Protein AF-I4BB19-F1 (afdb_monomer)

pLDDT: mean 88.36, std 7.52, range [48.44, 96.25]

Radius of gyration: 12.43 Å; Cα contacts (8 Å, |Δi|>4): 145; chains: 1; bounding box: 37×27×27 Å

Solvent-accessible surface area (backbone atoms only — not comparable to full-atom values): 5230 Å² total; per-residue (Å²): 132,84,68,71,73,45,71,36,75,41,59,29,63,75,27,78,46,72,72,57,57,50,54,49,50,30,72,69,67,76,48,94,73,69,97,40,72,69,53,49,40,51,48,54,59,67,72,54,84,40,41,35,39,41,32,36,34,47,49,88,71,23,49,72,64,19,48,59,46,45,52,58,52,51,54,43,50,52,53,35,15,75,74,66,73,35,43,48,78,44,81,78

Structure (mmCIF, N/CA/C/O backbone):
data_AF-I4BB19-F1
#
_entry.id   AF-I4BB19-F1
#
loop_
_atom_site.group_PDB
_atom_site.id
_atom_site.type_symbol
_atom_site.label_atom_id
_atom_site.label_alt_id
_atom_site.label_comp_id
_atom_site.label_asym_id
_atom_site.label_entity_id
_atom_site.label_seq_id
_atom_site.pdbx_PDB_ins_code
_atom_site.Cartn_x
_atom_site.Cartn_y
_atom_site.Cartn_z
_atom_site.occupancy
_atom_site.B_iso_or_equiv
_atom_site.auth_seq_id
_atom_site.auth_comp_id
_atom_site.auth_asym_id
_atom_site.auth_atom_id
_atom_site.pdbx_PDB_model_num
ATOM 1 N N . MET A 1 1 ? -22.702 -6.281 13.489 1.00 48.44 1 MET A N 1
ATOM 2 C CA . MET A 1 1 ? -22.400 -6.660 12.092 1.00 48.44 1 MET A CA 1
ATOM 3 C C . MET A 1 1 ? -20.889 -6.628 11.933 1.00 48.44 1 MET A C 1
ATOM 5 O O . MET A 1 1 ? -20.309 -5.603 12.262 1.00 48.44 1 MET A O 1
ATOM 9 N N . SER A 1 2 ? -20.247 -7.737 11.554 1.00 55.72 2 SER A N 1
ATOM 10 C CA . SER A 1 2 ? -18.794 -7.751 11.315 1.00 55.72 2 SER A CA 1
ATOM 11 C C . SER A 1 2 ? -18.500 -6.936 10.054 1.00 55.72 2 SER A C 1
ATOM 13 O O . SER A 1 2 ? -19.123 -7.189 9.023 1.00 55.72 2 SER A O 1
ATOM 15 N N . ARG A 1 3 ? -17.622 -5.929 10.133 1.00 64.94 3 ARG A N 1
ATOM 16 C CA . ARG A 1 3 ? -17.153 -5.204 8.940 1.00 64.94 3 ARG A CA 1
ATOM 17 C C . ARG A 1 3 ? -16.343 -6.187 8.090 1.00 64.94 3 ARG A C 1
ATOM 19 O O . ARG A 1 3 ? -15.446 -6.838 8.615 1.00 64.94 3 ARG A O 1
ATOM 26 N N . ALA A 1 4 ? -16.694 -6.331 6.812 1.00 80.19 4 ALA A N 1
ATOM 27 C CA . ALA A 1 4 ? -15.981 -7.219 5.897 1.00 80.19 4 ALA A CA 1
ATOM 28 C C . ALA A 1 4 ? -14.517 -6.766 5.743 1.00 80.19 4 ALA A C 1
ATOM 30 O O . ALA A 1 4 ? -14.256 -5.565 5.641 1.00 80.19 4 ALA A O 1
ATOM 31 N N . GLU A 1 5 ? -13.576 -7.716 5.737 1.00 87.94 5 GLU A N 1
ATOM 32 C CA . GLU A 1 5 ? -12.169 -7.435 5.427 1.00 87.94 5 GLU A CA 1
ATOM 33 C C . GLU A 1 5 ? -12.076 -6.918 3.987 1.00 87.94 5 GLU A C 1
ATOM 35 O O . GLU A 1 5 ? -12.550 -7.568 3.053 1.00 87.94 5 GLU A O 1
ATOM 40 N N . ARG A 1 6 ? -11.480 -5.738 3.808 1.00 89.94 6 ARG A N 1
ATOM 41 C CA . ARG A 1 6 ? -11.151 -5.191 2.487 1.00 89.94 6 ARG A CA 1
ATOM 42 C C . ARG A 1 6 ? -9.721 -5.569 2.134 1.00 89.94 6 ARG A C 1
ATOM 44 O O . ARG A 1 6 ? -8.861 -5.632 3.011 1.00 89.94 6 ARG A O 1
ATOM 51 N N . ARG A 1 7 ? -9.452 -5.779 0.846 1.00 92.94 7 ARG A N 1
ATOM 52 C CA . ARG A 1 7 ? -8.126 -6.171 0.365 1.00 92.94 7 ARG A CA 1
ATOM 53 C C . ARG A 1 7 ? -7.708 -5.346 -0.844 1.00 92.94 7 ARG A C 1
ATOM 55 O O . ARG A 1 7 ? -8.454 -5.256 -1.812 1.00 92.94 7 ARG A O 1
ATOM 62 N N . ILE A 1 8 ? -6.511 -4.776 -0.773 1.00 93.19 8 ILE A N 1
ATOM 63 C CA . ILE A 1 8 ? -5.838 -4.072 -1.865 1.00 93.19 8 ILE A CA 1
ATOM 64 C C . ILE A 1 8 ? -4.749 -5.001 -2.377 1.00 93.19 8 ILE A C 1
ATOM 66 O O . ILE A 1 8 ? -3.811 -5.294 -1.644 1.00 93.19 8 ILE A O 1
ATOM 70 N N . VAL A 1 9 ? -4.887 -5.479 -3.610 1.00 94.88 9 VAL A N 1
ATOM 71 C CA . VAL A 1 9 ? -3.923 -6.392 -4.235 1.00 94.88 9 VAL A CA 1
ATOM 72 C C . VAL A 1 9 ? -3.095 -5.609 -5.237 1.00 94.88 9 VAL A C 1
ATOM 74 O O . VAL A 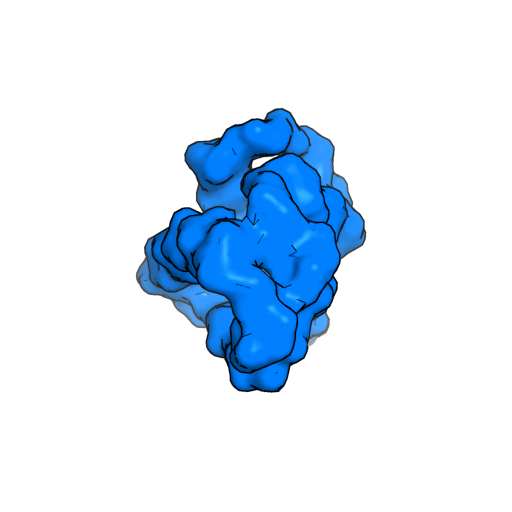1 9 ? -3.625 -5.174 -6.253 1.00 94.88 9 VAL A O 1
ATOM 77 N N . ILE A 1 10 ? -1.807 -5.434 -4.959 1.00 94.50 10 ILE A N 1
ATOM 78 C CA . ILE A 1 10 ? -0.879 -4.685 -5.805 1.00 94.50 10 ILE A CA 1
ATOM 79 C C . ILE A 1 10 ? 0.023 -5.680 -6.522 1.00 94.50 10 ILE A C 1
ATOM 81 O O . ILE A 1 10 ? 0.801 -6.385 -5.882 1.00 94.50 10 ILE A O 1
ATOM 85 N N . HIS A 1 11 ? -0.053 -5.710 -7.851 1.00 94.50 11 HIS A N 1
ATOM 86 C CA . HIS A 1 11 ? 0.837 -6.521 -8.680 1.00 94.50 11 HIS A CA 1
ATOM 87 C C . HIS A 1 11 ? 2.192 -5.825 -8.822 1.00 94.50 11 HIS A C 1
ATOM 89 O O . HIS A 1 11 ? 2.367 -4.940 -9.661 1.00 94.50 11 HIS A O 1
ATOM 95 N N . CYS A 1 12 ? 3.152 -6.214 -7.984 1.00 93.19 12 CYS A N 1
ATOM 96 C CA . CYS A 1 12 ? 4.432 -5.528 -7.830 1.00 93.19 12 CYS A CA 1
ATOM 97 C C . CYS A 1 12 ? 5.262 -5.392 -9.121 1.00 93.19 12 CYS A C 1
ATOM 99 O O . CYS A 1 12 ? 5.850 -4.326 -9.299 1.00 93.19 12 CYS A O 1
ATOM 101 N N . PRO A 1 13 ? 5.304 -6.379 -10.042 1.00 91.62 13 PRO A N 1
ATOM 102 C CA . PRO A 1 13 ? 6.051 -6.241 -11.295 1.00 91.62 13 PRO A CA 1
ATOM 103 C C . PRO A 1 13 ? 5.540 -5.126 -12.216 1.00 91.62 13 PRO A C 1
ATOM 105 O O . PRO A 1 13 ? 6.292 -4.650 -13.056 1.00 91.62 13 PRO A O 1
ATOM 108 N N . GLY A 1 14 ? 4.279 -4.708 -12.068 1.00 88.12 14 GLY A N 1
ATOM 109 C CA . GLY A 1 14 ? 3.686 -3.622 -12.852 1.00 88.12 14 GLY A CA 1
ATOM 110 C C . GLY A 1 14 ? 3.815 -2.238 -12.212 1.00 88.12 14 GLY A C 1
ATOM 111 O O . GLY A 1 14 ? 3.202 -1.296 -12.705 1.00 88.12 14 GLY A O 1
ATOM 112 N N . VAL A 1 15 ? 4.534 -2.110 -11.092 1.00 91.62 15 VAL A N 1
ATOM 113 C CA . VAL A 1 15 ? 4.704 -0.840 -10.374 1.00 91.62 15 VAL A CA 1
ATOM 114 C C . VAL A 1 15 ? 6.080 -0.273 -10.687 1.00 91.62 15 VAL A C 1
ATOM 116 O O . VAL A 1 15 ? 7.076 -0.719 -10.130 1.00 91.62 15 VAL A O 1
ATOM 119 N N . GLU A 1 16 ? 6.147 0.734 -11.546 1.00 89.19 16 GLU A N 1
ATOM 120 C CA . GLU A 1 16 ? 7.398 1.403 -11.931 1.00 89.19 16 GLU A CA 1
ATOM 121 C C . GLU A 1 16 ? 7.537 2.775 -11.258 1.00 89.19 16 GLU A C 1
ATOM 123 O O . GLU A 1 16 ? 8.636 3.302 -11.089 1.00 89.19 16 GLU A O 1
ATOM 128 N N . LYS A 1 17 ? 6.418 3.366 -10.831 1.00 88.88 17 LYS A N 1
ATOM 129 C CA . LYS A 1 17 ? 6.350 4.677 -10.177 1.00 88.88 17 LYS A CA 1
ATOM 130 C C . LYS A 1 17 ? 5.240 4.712 -9.136 1.00 88.88 17 LYS A C 1
ATOM 132 O O . LYS A 1 17 ? 4.283 3.945 -9.178 1.00 88.88 17 LYS A O 1
ATOM 137 N N . ALA A 1 18 ? 5.325 5.676 -8.218 1.00 85.25 18 ALA A N 1
ATOM 138 C CA . ALA A 1 18 ? 4.325 5.833 -7.159 1.00 85.25 18 ALA A CA 1
ATOM 139 C C . ALA A 1 18 ? 2.896 6.021 -7.701 1.00 85.25 18 ALA A C 1
ATOM 141 O O . ALA A 1 18 ? 1.929 5.581 -7.085 1.00 85.25 18 ALA A O 1
ATOM 142 N N . ALA A 1 19 ? 2.774 6.629 -8.887 1.00 86.50 19 ALA A N 1
ATOM 143 C CA . ALA A 1 19 ? 1.500 6.807 -9.573 1.00 86.50 19 ALA A CA 1
ATOM 144 C C . ALA A 1 19 ? 0.749 5.487 -9.821 1.00 86.50 19 ALA A C 1
ATOM 146 O O . ALA A 1 19 ? -0.481 5.488 -9.792 1.00 86.50 19 ALA A O 1
ATOM 147 N N . ASP A 1 20 ? 1.472 4.383 -10.026 1.00 87.75 20 ASP A N 1
ATOM 148 C CA . ASP A 1 20 ? 0.887 3.108 -10.440 1.00 87.75 20 ASP A CA 1
ATOM 149 C C . ASP A 1 20 ? 0.132 2.436 -9.292 1.00 87.75 20 ASP A C 1
ATOM 151 O O . ASP A 1 20 ? -0.913 1.828 -9.516 1.00 87.75 20 ASP A O 1
ATOM 155 N N . PHE A 1 21 ? 0.597 2.587 -8.045 1.00 88.62 21 PHE A N 1
ATOM 156 C CA . PHE A 1 21 ? -0.088 1.964 -6.9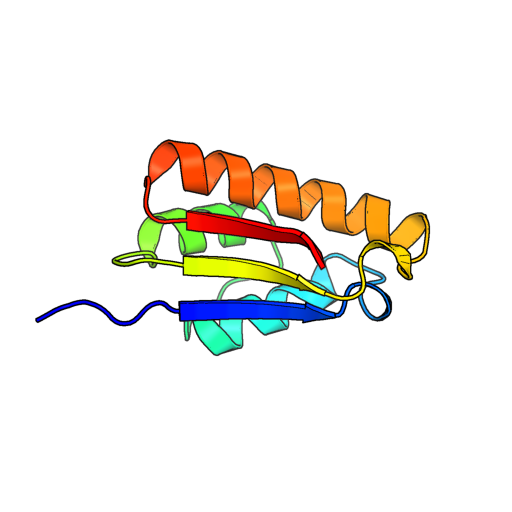14 1.00 88.62 21 PHE A CA 1
ATOM 157 C C . PHE A 1 21 ? -1.283 2.776 -6.392 1.00 88.62 21 PHE A C 1
ATOM 159 O O . PHE A 1 21 ? -2.166 2.194 -5.768 1.00 88.62 21 PHE A O 1
ATOM 166 N N . PHE A 1 22 ? -1.368 4.092 -6.642 1.00 90.12 22 PHE A N 1
ATOM 167 C CA . PHE A 1 22 ? -2.492 4.898 -6.132 1.00 90.12 22 PHE A CA 1
ATOM 168 C C . PHE A 1 22 ? -3.846 4.439 -6.689 1.00 90.12 22 PHE A C 1
ATOM 170 O O . PHE A 1 22 ? -4.842 4.521 -5.972 1.00 90.12 22 PHE A O 1
ATOM 177 N N . GLY A 1 23 ? -3.886 3.922 -7.924 1.00 87.44 23 GLY A N 1
ATOM 178 C CA . GLY A 1 23 ? -5.108 3.381 -8.534 1.00 87.44 23 GLY A CA 1
ATOM 179 C C . GLY A 1 23 ? -5.756 2.291 -7.679 1.00 87.44 23 GLY A C 1
ATOM 180 O O . GLY A 1 23 ? -6.926 2.402 -7.327 1.00 87.44 23 GLY A O 1
ATOM 181 N N . TYR A 1 24 ? -4.957 1.328 -7.215 1.00 90.06 24 TYR A N 1
ATOM 182 C CA . TYR A 1 24 ? -5.424 0.222 -6.373 1.00 90.06 24 TYR A CA 1
ATOM 183 C C . TYR A 1 24 ? -6.083 0.695 -5.068 1.00 90.06 24 TYR A C 1
ATOM 185 O O . TYR A 1 24 ? -7.052 0.097 -4.602 1.00 90.06 24 TYR A O 1
ATOM 193 N N . PHE A 1 25 ? -5.582 1.782 -4.474 1.00 90.25 25 PHE A N 1
ATOM 194 C CA . PHE A 1 25 ? -6.177 2.356 -3.265 1.00 90.25 25 PHE A CA 1
ATOM 195 C C . PHE A 1 25 ? -7.492 3.072 -3.556 1.00 90.25 25 PHE A C 1
ATOM 197 O O . PHE A 1 25 ? -8.436 2.925 -2.783 1.00 90.25 25 PHE A O 1
ATOM 204 N N . ARG A 1 26 ? -7.584 3.822 -4.660 1.00 89.12 26 ARG A N 1
ATOM 205 C CA . ARG A 1 26 ? -8.834 4.499 -5.038 1.00 89.12 26 ARG A CA 1
ATOM 206 C C . ARG A 1 26 ? -9.958 3.504 -5.298 1.00 89.12 26 ARG A C 1
ATOM 208 O O . ARG A 1 26 ? -11.075 3.739 -4.844 1.00 89.12 26 ARG A O 1
ATOM 215 N N . ASP A 1 27 ? -9.647 2.391 -5.956 1.00 87.06 27 ASP A N 1
ATOM 216 C CA . ASP A 1 27 ? -10.634 1.370 -6.314 1.00 87.06 27 ASP A CA 1
ATOM 217 C C . ASP A 1 27 ? -11.247 0.694 -5.079 1.00 87.06 27 ASP A C 1
ATOM 219 O O . ASP A 1 27 ? -12.452 0.453 -5.040 1.00 87.06 27 ASP A O 1
ATOM 223 N N . VAL A 1 28 ? -10.441 0.429 -4.045 1.00 86.94 28 VAL A N 1
ATOM 224 C CA . VAL A 1 28 ? -10.885 -0.289 -2.834 1.00 86.94 28 VAL A CA 1
ATOM 225 C C . VAL A 1 28 ? -11.414 0.645 -1.746 1.00 86.94 28 VAL A C 1
ATOM 227 O O . VAL A 1 28 ? -12.321 0.280 -0.994 1.00 86.94 28 VAL A O 1
ATOM 230 N N . LEU A 1 29 ? -10.842 1.843 -1.621 1.00 84.69 29 LEU A N 1
ATOM 231 C CA . LEU A 1 29 ? -11.278 2.826 -0.628 1.00 84.69 29 LEU A CA 1
ATOM 232 C C . LEU A 1 29 ? -12.416 3.712 -1.147 1.00 84.69 29 LEU A C 1
ATOM 234 O O . LEU A 1 29 ? -12.995 4.449 -0.358 1.00 84.69 29 LEU A O 1
ATOM 238 N N . HIS A 1 30 ? -12.754 3.632 -2.441 1.00 82.38 30 HIS A N 1
ATOM 239 C CA . HIS A 1 30 ? -13.744 4.489 -3.103 1.00 82.38 30 HIS A CA 1
ATOM 240 C C . HIS A 1 30 ? -13.498 5.989 -2.854 1.00 82.38 30 HIS A C 1
ATOM 242 O O . HIS A 1 30 ? -14.434 6.778 -2.733 1.00 82.38 30 HIS A O 1
ATOM 248 N N . SER A 1 31 ? -12.223 6.378 -2.773 1.00 79.69 31 SER A N 1
ATOM 249 C CA . SER A 1 31 ? -11.787 7.720 -2.387 1.00 79.69 31 SER A CA 1
ATOM 250 C C . SER A 1 31 ? -10.993 8.371 -3.515 1.00 79.69 31 SER A C 1
ATOM 252 O O . SER A 1 31 ? -10.094 7.762 -4.098 1.00 79.69 31 SER A O 1
ATOM 254 N N . THR A 1 32 ? -11.316 9.624 -3.835 1.00 77.50 32 THR A N 1
ATOM 255 C CA . THR A 1 32 ? -10.558 10.433 -4.793 1.00 77.50 32 THR A CA 1
ATOM 256 C C . THR A 1 32 ? -9.596 11.328 -4.030 1.00 77.50 32 THR A C 1
ATOM 258 O O . THR A 1 32 ? -9.996 12.328 -3.438 1.00 77.50 32 THR A O 1
ATOM 261 N N . PHE A 1 33 ? -8.319 10.970 -4.051 1.00 82.62 33 PHE A N 1
ATOM 262 C CA . PHE A 1 33 ? -7.250 11.758 -3.453 1.00 82.62 33 PHE A CA 1
ATOM 263 C C . PHE A 1 33 ? -6.122 11.977 -4.460 1.00 82.62 33 PHE A C 1
ATOM 265 O O . PHE A 1 33 ? -5.953 11.177 -5.385 1.00 82.62 33 PHE A O 1
ATOM 272 N N .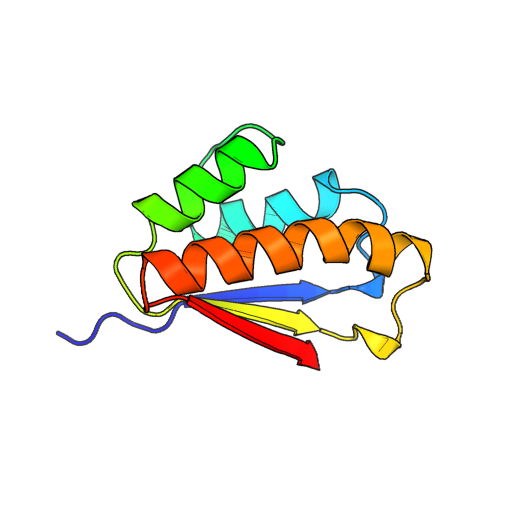 ASP A 1 34 ? -5.359 13.055 -4.294 1.00 84.56 34 ASP A N 1
ATOM 273 C CA . ASP A 1 34 ? -4.224 13.370 -5.165 1.00 84.56 34 ASP A CA 1
ATOM 274 C C . ASP A 1 34 ? -3.159 12.267 -5.125 1.00 84.56 34 ASP A C 1
ATOM 276 O O . ASP A 1 34 ? -3.008 11.580 -4.119 1.00 84.56 34 ASP A O 1
ATOM 280 N N . ASN A 1 35 ? -2.383 12.112 -6.204 1.00 85.00 35 ASN A N 1
ATOM 281 C CA . ASN A 1 35 ? -1.244 11.182 -6.272 1.00 85.00 35 ASN A CA 1
ATOM 282 C C . ASN A 1 35 ? -0.080 11.652 -5.370 1.00 85.00 35 ASN A C 1
ATOM 284 O O . ASN A 1 35 ? 1.000 11.998 -5.846 1.00 85.00 35 ASN A O 1
ATOM 288 N N . ASN A 1 36 ? -0.314 11.692 -4.061 1.00 87.81 36 ASN A N 1
ATOM 289 C CA . ASN A 1 36 ? 0.599 12.153 -3.032 1.00 87.81 36 ASN A CA 1
ATOM 290 C C . ASN A 1 36 ? 0.634 11.126 -1.891 1.00 87.81 36 ASN A C 1
ATOM 292 O O . ASN A 1 36 ? -0.403 10.731 -1.359 1.00 87.81 36 ASN A O 1
ATOM 296 N N . LEU A 1 37 ? 1.843 10.722 -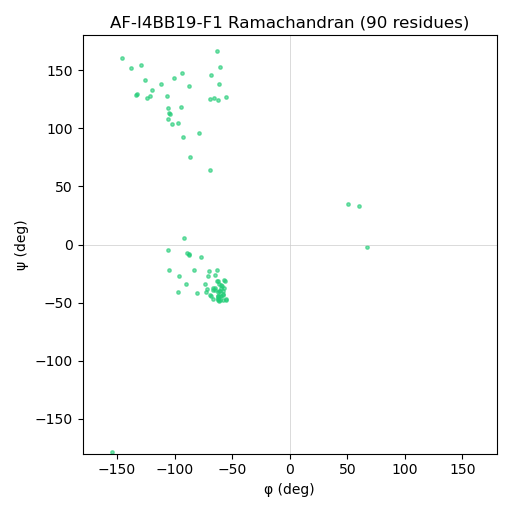1.498 1.00 87.25 37 LEU A N 1
ATOM 297 C CA . LEU A 1 37 ? 2.091 9.776 -0.410 1.00 87.25 37 LEU A CA 1
ATOM 298 C C . LEU A 1 37 ? 1.511 10.236 0.932 1.00 87.25 37 LEU A C 1
ATOM 300 O O . LEU A 1 37 ? 0.953 9.427 1.669 1.00 87.25 37 LEU A O 1
ATOM 304 N N . GLU A 1 38 ? 1.608 11.529 1.244 1.00 88.50 38 GLU A N 1
ATOM 305 C CA . GLU A 1 38 ? 1.044 12.080 2.481 1.00 88.50 38 GLU A CA 1
ATOM 306 C C . GLU A 1 38 ? -0.480 12.002 2.478 1.00 88.50 38 GLU A C 1
ATOM 308 O O . GLU A 1 38 ? -1.099 11.692 3.497 1.00 88.50 38 GLU A O 1
ATOM 313 N N . MET A 1 39 ? -1.090 12.262 1.319 1.00 88.75 39 MET A N 1
ATOM 314 C CA . MET A 1 39 ? -2.537 12.188 1.176 1.00 88.75 39 MET A CA 1
ATOM 315 C C . MET A 1 39 ? -3.013 10.740 1.269 1.00 88.75 39 MET A C 1
ATOM 317 O O . MET A 1 39 ? -3.956 10.461 2.003 1.00 88.75 39 MET A O 1
ATOM 321 N N . LEU A 1 40 ? -2.309 9.809 0.620 1.00 89.56 40 LEU A N 1
ATOM 322 C CA . LEU A 1 40 ? -2.563 8.377 0.751 1.00 89.56 40 LEU A CA 1
ATOM 323 C C . LEU A 1 40 ? -2.511 7.929 2.215 1.00 89.56 40 LEU A C 1
ATOM 325 O O . LEU A 1 40 ? -3.420 7.243 2.671 1.00 89.56 40 LEU A O 1
ATOM 329 N N . GLN A 1 41 ? -1.486 8.344 2.965 1.00 88.88 41 GLN A N 1
ATOM 330 C CA . GLN A 1 41 ? -1.386 8.018 4.385 1.00 88.88 41 GLN A CA 1
ATOM 331 C C . GLN A 1 41 ? -2.613 8.519 5.157 1.00 88.88 41 GLN A C 1
ATOM 333 O O . GLN A 1 41 ? -3.208 7.752 5.907 1.00 88.88 41 GLN A O 1
ATOM 338 N N . ARG A 1 42 ? -3.028 9.776 4.954 1.00 88.81 42 ARG A N 1
ATOM 339 C CA . ARG A 1 42 ? -4.210 10.336 5.630 1.00 88.81 42 ARG A CA 1
ATOM 340 C C . ARG A 1 42 ? -5.485 9.574 5.290 1.00 88.81 42 ARG A C 1
ATOM 342 O O . ARG A 1 42 ? -6.242 9.273 6.202 1.00 88.81 42 ARG A O 1
ATOM 349 N N . VAL A 1 43 ? -5.685 9.245 4.015 1.00 88.56 43 VAL A N 1
ATOM 350 C CA . VAL A 1 43 ? -6.850 8.489 3.533 1.00 88.56 43 VAL A CA 1
ATOM 351 C C . VAL A 1 43 ? -6.890 7.104 4.169 1.00 88.56 43 VAL A C 1
ATOM 353 O O . VAL A 1 43 ? -7.907 6.714 4.728 1.00 88.56 43 VAL A O 1
ATOM 356 N N . ILE A 1 44 ? -5.772 6.377 4.167 1.00 87.44 44 ILE A N 1
ATOM 357 C CA . ILE A 1 44 ? -5.685 5.067 4.820 1.00 87.44 44 ILE A CA 1
ATOM 358 C C . ILE A 1 44 ? -5.947 5.197 6.331 1.00 87.44 44 ILE A C 1
ATOM 360 O O . ILE A 1 44 ? -6.623 4.365 6.922 1.00 87.44 44 ILE A O 1
ATOM 364 N N . GLU A 1 45 ? -5.433 6.236 6.984 1.00 87.56 45 GLU A N 1
ATOM 365 C CA . GLU A 1 45 ? -5.650 6.439 8.417 1.00 87.56 45 GLU A CA 1
ATOM 366 C C . GLU A 1 45 ? -7.088 6.860 8.769 1.00 87.56 45 GLU A C 1
ATOM 368 O O . GLU A 1 45 ? -7.522 6.588 9.888 1.00 87.56 45 GLU A O 1
ATOM 373 N N . SER A 1 46 ? -7.818 7.518 7.858 1.00 83.56 46 SER A N 1
ATOM 374 C CA . SER A 1 46 ? -9.176 8.026 8.102 1.00 83.56 46 SER A CA 1
ATOM 375 C C . SER A 1 46 ? -10.292 7.106 7.602 1.00 83.56 46 SER A C 1
ATOM 377 O O . SER A 1 46 ? -11.289 6.949 8.297 1.00 83.56 46 SER A O 1
ATOM 379 N N . ASP A 1 47 ? -10.141 6.498 6.420 1.00 75.19 47 ASP A N 1
ATOM 380 C CA . ASP A 1 47 ? -11.172 5.664 5.773 1.00 75.19 47 ASP A CA 1
ATOM 381 C C . ASP A 1 47 ? -11.123 4.193 6.217 1.00 75.19 47 ASP A C 1
ATOM 383 O O . ASP A 1 47 ? -12.000 3.382 5.875 1.00 75.19 47 ASP A O 1
ATOM 387 N N . VAL A 1 48 ? -10.096 3.791 6.973 1.00 74.06 48 VAL A N 1
ATOM 388 C CA . VAL A 1 48 ? -9.964 2.411 7.456 1.00 74.06 48 VAL A CA 1
ATOM 389 C C . VAL A 1 48 ? -10.722 2.219 8.763 1.00 74.06 48 VAL A C 1
ATOM 391 O O . VAL A 1 48 ? -10.192 2.086 9.861 1.00 74.06 48 VAL A O 1
ATOM 394 N N . GLU A 1 49 ? -12.032 2.154 8.590 1.00 74.25 49 GLU A N 1
ATOM 395 C CA . GLU A 1 49 ? -13.011 1.865 9.627 1.00 74.25 49 GLU A CA 1
ATOM 396 C C . GLU A 1 49 ? -13.085 0.363 10.007 1.00 74.25 49 GLU A C 1
ATOM 398 O O . GLU A 1 49 ? -13.712 -0.012 10.998 1.00 74.25 49 GLU A O 1
ATOM 403 N N . GLY A 1 50 ? -12.445 -0.527 9.249 1.00 82.88 50 GLY A N 1
ATOM 404 C CA . GLY A 1 50 ? -12.434 -1.974 9.492 1.00 82.88 50 GLY A CA 1
ATOM 405 C C . GLY A 1 50 ? -11.191 -2.639 8.901 1.00 82.88 50 GLY A C 1
ATOM 406 O O . GLY A 1 50 ? -10.370 -1.930 8.325 1.00 82.88 50 GLY A O 1
ATOM 407 N N . PRO A 1 51 ? -11.042 -3.970 9.018 1.00 89.31 51 PRO A N 1
ATOM 408 C CA . PRO A 1 51 ? -9.827 -4.663 8.600 1.00 89.31 51 PRO A CA 1
ATOM 409 C C . PRO A 1 51 ? -9.473 -4.386 7.132 1.00 89.31 51 PRO A C 1
ATOM 411 O O . PRO A 1 51 ? -10.309 -4.574 6.243 1.00 89.31 51 PRO A O 1
ATOM 414 N N . LEU A 1 52 ? -8.241 -3.941 6.886 1.00 91.50 52 LEU A N 1
ATOM 415 C CA . LEU A 1 52 ? -7.679 -3.718 5.558 1.00 91.50 52 LEU A CA 1
ATOM 416 C C . LEU A 1 52 ? -6.389 -4.524 5.404 1.00 91.50 52 LEU A C 1
ATOM 418 O O . LEU A 1 52 ? -5.449 -4.379 6.186 1.00 91.50 52 LEU A O 1
ATOM 422 N N . VAL A 1 53 ?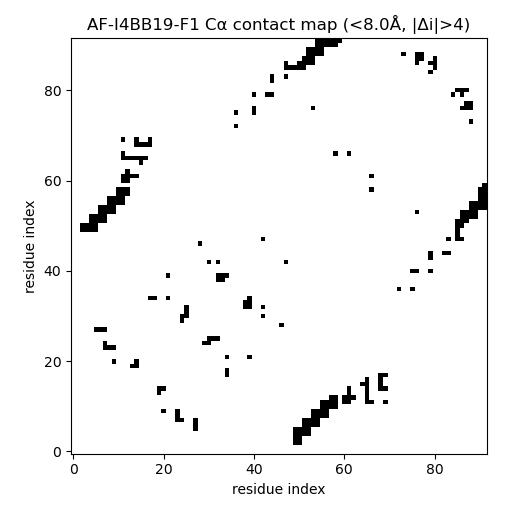 -6.326 -5.333 4.354 1.00 93.50 53 VAL A N 1
ATOM 423 C CA . VAL A 1 53 ? -5.113 -6.047 3.954 1.00 93.50 53 VAL A CA 1
ATOM 424 C C . VAL A 1 53 ? -4.541 -5.395 2.708 1.00 93.50 53 VAL A C 1
ATOM 426 O O . VAL A 1 53 ? -5.255 -5.226 1.721 1.00 93.50 53 VAL A O 1
ATOM 429 N N . VAL A 1 54 ? -3.258 -5.046 2.736 1.00 94.75 54 VAL A N 1
ATOM 430 C CA . VAL A 1 54 ? -2.517 -4.652 1.534 1.00 94.75 54 VAL A CA 1
ATOM 431 C C . VAL A 1 54 ? -1.588 -5.792 1.136 1.00 94.75 54 VAL A C 1
ATOM 433 O O . VAL A 1 54 ? -0.596 -6.060 1.809 1.00 94.75 54 VAL A O 1
ATOM 436 N N . GLU A 1 55 ? -1.933 -6.476 0.054 1.00 96.25 55 GLU A N 1
ATOM 437 C CA . GLU A 1 55 ? -1.198 -7.609 -0.501 1.00 96.25 55 GLU A CA 1
ATOM 438 C C . GLU A 1 55 ? -0.240 -7.115 -1.593 1.00 96.25 55 GLU A C 1
ATOM 440 O O . GLU A 1 55 ? -0.665 -6.553 -2.605 1.00 96.25 55 GLU A O 1
ATOM 445 N N . LEU A 1 56 ? 1.059 -7.322 -1.382 1.00 95.44 56 LEU A N 1
ATOM 446 C CA . LEU A 1 56 ? 2.122 -7.102 -2.359 1.00 95.44 56 LEU A CA 1
ATOM 447 C C . LEU A 1 56 ? 2.373 -8.411 -3.104 1.00 95.44 56 LEU A C 1
ATOM 449 O O . LEU A 1 56 ? 3.132 -9.265 -2.640 1.00 95.44 56 LEU A O 1
ATOM 453 N N . ARG A 1 57 ? 1.691 -8.572 -4.238 1.00 95.69 57 ARG A N 1
ATOM 454 C CA . ARG A 1 57 ? 1.708 -9.796 -5.033 1.00 95.69 57 ARG A CA 1
ATOM 455 C C . ARG A 1 57 ? 2.861 -9.805 -6.024 1.00 95.69 57 ARG A C 1
ATOM 457 O O . ARG A 1 57 ? 3.098 -8.813 -6.713 1.00 95.69 57 ARG A O 1
ATOM 464 N N . ASP A 1 58 ? 3.530 -10.948 -6.126 1.00 95.12 58 ASP A N 1
ATOM 465 C CA . ASP A 1 58 ? 4.699 -11.170 -6.971 1.00 95.12 58 ASP A CA 1
ATOM 466 C C . ASP A 1 58 ? 5.867 -10.244 -6.594 1.00 95.12 58 ASP A C 1
ATOM 468 O O . ASP A 1 58 ? 6.658 -9.825 -7.442 1.00 95.12 58 ASP A O 1
ATOM 472 N N . TYR A 1 59 ? 6.001 -9.912 -5.304 1.00 93.25 59 TYR A N 1
ATOM 473 C CA . TYR A 1 59 ? 7.018 -8.965 -4.825 1.00 93.25 59 TYR A CA 1
ATOM 474 C C . TYR A 1 59 ? 8.447 -9.420 -5.153 1.00 93.25 59 TYR A C 1
ATOM 476 O O . TYR A 1 59 ? 9.312 -8.607 -5.481 1.00 93.25 59 TYR A O 1
ATOM 484 N N . HIS A 1 60 ? 8.698 -10.731 -5.119 1.00 92.25 60 HIS A N 1
ATOM 485 C CA . HIS A 1 60 ? 9.997 -11.308 -5.470 1.00 92.25 60 HIS A CA 1
ATOM 486 C C . HIS A 1 60 ? 10.323 -11.216 -6.969 1.00 92.25 60 HIS A C 1
ATOM 488 O O . HIS A 1 60 ? 11.502 -11.211 -7.326 1.00 92.25 60 HIS A O 1
ATOM 494 N N . HIS A 1 61 ? 9.305 -11.092 -7.827 1.00 94.00 61 HIS A N 1
ATOM 495 C CA . HIS A 1 61 ? 9.449 -10.900 -9.272 1.00 94.00 61 HIS A CA 1
ATOM 496 C C . HIS A 1 61 ? 9.540 -9.420 -9.675 1.00 94.00 61 HIS A C 1
ATOM 498 O O . HIS A 1 61 ? 9.802 -9.119 -10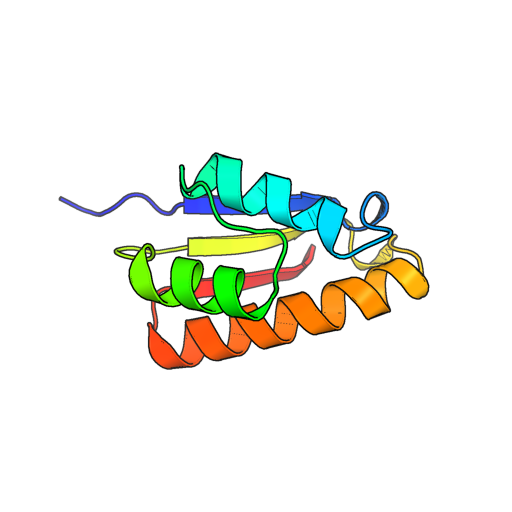.837 1.00 94.00 61 HIS A O 1
ATOM 504 N N . ALA A 1 62 ? 9.337 -8.491 -8.737 1.00 93.62 62 ALA A N 1
ATOM 505 C CA . ALA A 1 62 ? 9.436 -7.064 -9.005 1.00 93.62 62 ALA A CA 1
ATOM 506 C C . ALA A 1 62 ? 10.889 -6.645 -9.291 1.00 93.62 62 ALA A C 1
ATOM 508 O O . ALA A 1 62 ? 11.839 -7.174 -8.693 1.00 93.62 62 ALA A O 1
ATOM 509 N N . SER A 1 63 ? 11.078 -5.664 -10.179 1.00 94.19 63 SER A N 1
ATOM 510 C CA . SER A 1 63 ? 12.407 -5.102 -10.437 1.00 94.19 63 SER A CA 1
ATOM 511 C C . SER A 1 63 ? 12.962 -4.420 -9.177 1.00 94.19 63 SER A C 1
ATOM 513 O O . SER A 1 63 ? 12.253 -4.201 -8.188 1.00 94.19 63 SER A O 1
ATOM 515 N N . GLU A 1 64 ? 14.258 -4.114 -9.167 1.00 92.44 64 GLU A N 1
ATOM 516 C CA . GLU A 1 64 ? 14.857 -3.350 -8.066 1.00 92.44 64 GLU A CA 1
ATOM 517 C C . GLU A 1 64 ? 14.206 -1.963 -7.934 1.00 92.44 64 GLU A C 1
ATOM 519 O O . GLU A 1 64 ? 13.865 -1.534 -6.832 1.00 92.44 64 GLU A O 1
ATOM 524 N N . GLU A 1 65 ? 13.927 -1.315 -9.063 1.00 90.12 65 GLU A N 1
ATOM 525 C CA . GLU A 1 65 ? 13.252 -0.017 -9.144 1.00 90.12 65 GLU A CA 1
ATOM 526 C C . GLU A 1 65 ? 11.832 -0.090 -8.570 1.00 90.12 65 GLU A C 1
ATOM 528 O O . GLU A 1 65 ? 11.466 0.715 -7.710 1.00 90.12 65 GLU A O 1
ATOM 533 N N . SER A 1 66 ? 11.059 -1.113 -8.950 1.00 91.25 66 SER A N 1
ATOM 534 C CA . SER A 1 66 ? 9.732 -1.369 -8.385 1.00 91.25 66 SER A CA 1
ATOM 535 C C . SER A 1 66 ? 9.793 -1.554 -6.872 1.00 91.25 66 SER A C 1
ATOM 537 O O . SER A 1 66 ? 8.987 -0.983 -6.138 1.00 91.25 66 SER A O 1
ATOM 539 N N . ARG A 1 67 ? 10.773 -2.314 -6.369 1.00 92.94 67 ARG A N 1
ATOM 540 C CA . ARG A 1 67 ? 10.953 -2.530 -4.925 1.00 92.94 67 ARG A CA 1
ATOM 541 C C . ARG A 1 67 ? 11.322 -1.247 -4.189 1.00 92.94 67 ARG A C 1
ATOM 543 O O . ARG A 1 67 ? 10.820 -1.026 -3.087 1.00 92.94 67 ARG A O 1
ATOM 550 N N . LEU A 1 68 ? 12.130 -0.373 -4.789 1.00 91.12 68 LEU A N 1
ATOM 551 C CA . LEU A 1 68 ? 12.428 0.947 -4.228 1.00 91.12 68 LEU A CA 1
ATOM 552 C C . LEU A 1 68 ? 11.163 1.804 -4.115 1.00 91.12 68 LEU A C 1
ATOM 554 O O . LEU A 1 68 ? 10.913 2.390 -3.059 1.00 91.12 68 LEU A O 1
ATOM 558 N N . VAL A 1 69 ? 10.322 1.823 -5.149 1.00 90.38 69 VAL A N 1
ATOM 559 C CA . VAL A 1 69 ? 9.032 2.531 -5.130 1.00 90.38 69 VAL A CA 1
ATOM 560 C C . VAL A 1 69 ? 8.100 1.949 -4.060 1.00 90.38 69 VAL A C 1
ATOM 562 O O . VAL A 1 69 ? 7.558 2.687 -3.231 1.00 90.38 69 VAL A O 1
ATOM 565 N N . LEU A 1 70 ? 7.967 0.623 -4.020 1.00 92.06 70 LEU A N 1
ATOM 566 C CA . LEU A 1 70 ? 7.133 -0.097 -3.056 1.00 92.06 70 LEU A CA 1
ATOM 567 C C . LEU A 1 70 ? 7.632 0.055 -1.613 1.00 92.06 70 LEU A C 1
ATOM 569 O O . LEU A 1 70 ? 6.816 0.028 -0.697 1.00 92.06 70 LEU A O 1
ATOM 573 N N . SER A 1 71 ? 8.928 0.300 -1.390 1.00 91.81 71 SER A N 1
ATOM 574 C CA . SER A 1 71 ? 9.482 0.537 -0.047 1.00 91.81 71 SER A CA 1
ATOM 575 C C . SER A 1 71 ? 8.913 1.790 0.632 1.00 91.81 71 SER A C 1
ATOM 577 O O . SER A 1 71 ? 8.771 1.851 1.855 1.00 91.81 71 SER A O 1
ATOM 579 N N . SER A 1 72 ? 8.558 2.809 -0.157 1.00 89.75 72 SER A N 1
ATOM 580 C CA . SER A 1 72 ? 7.891 4.003 0.369 1.00 89.75 72 SER A CA 1
ATOM 581 C C . SER A 1 72 ? 6.449 3.691 0.756 1.00 89.75 72 SER A C 1
ATOM 583 O O . SER A 1 72 ? 5.966 4.162 1.785 1.00 89.75 72 SER A O 1
ATOM 585 N N . LEU A 1 73 ? 5.783 2.853 -0.040 1.00 91.88 73 LEU A N 1
ATOM 586 C CA . LEU A 1 73 ? 4.427 2.405 0.230 1.00 91.88 73 LEU A CA 1
ATOM 587 C C . LEU A 1 73 ? 4.357 1.524 1.486 1.00 91.88 73 LEU A C 1
ATOM 589 O O . LEU A 1 73 ? 3.514 1.773 2.346 1.00 91.88 73 LEU A O 1
ATOM 593 N N . THR A 1 74 ? 5.248 0.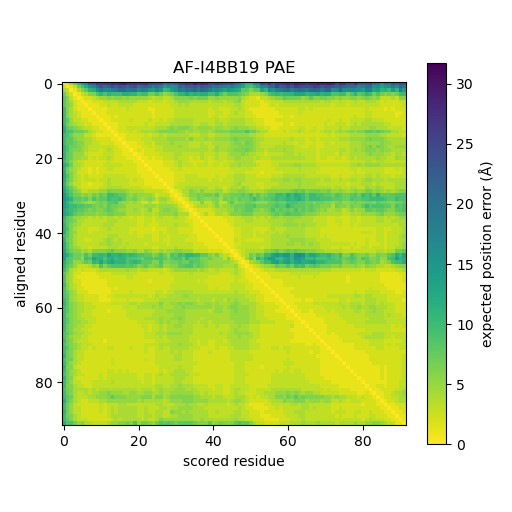540 1.638 1.00 92.56 74 THR A N 1
ATOM 594 C CA . THR A 1 74 ? 5.276 -0.329 2.828 1.00 92.56 74 THR A CA 1
ATOM 595 C C . THR A 1 74 ? 5.446 0.475 4.106 1.00 92.56 74 THR A C 1
ATOM 597 O O . THR A 1 74 ? 4.688 0.266 5.047 1.00 92.56 74 THR A O 1
ATOM 600 N N . ARG A 1 75 ? 6.330 1.480 4.118 1.00 92.62 75 ARG A N 1
ATOM 601 C CA . ARG A 1 75 ? 6.487 2.386 5.271 1.00 92.62 75 ARG A CA 1
ATOM 602 C C . ARG A 1 75 ? 5.206 3.142 5.626 1.00 92.62 75 ARG A C 1
ATOM 604 O O . ARG A 1 75 ? 4.949 3.388 6.803 1.00 92.62 75 ARG A O 1
ATOM 611 N N . ILE A 1 76 ? 4.416 3.554 4.635 1.00 91.81 76 ILE A N 1
ATOM 612 C CA . ILE A 1 76 ? 3.130 4.230 4.872 1.00 91.81 76 ILE A CA 1
ATOM 613 C C . ILE A 1 76 ? 2.129 3.254 5.486 1.00 91.81 76 ILE A C 1
ATOM 615 O O . ILE A 1 76 ? 1.468 3.595 6.465 1.00 91.81 76 ILE A O 1
ATOM 619 N N . ILE A 1 77 ? 2.058 2.035 4.948 1.00 92.69 77 ILE A N 1
ATOM 620 C CA . ILE A 1 77 ? 1.168 0.983 5.446 1.00 92.69 77 ILE A CA 1
ATOM 621 C C . ILE A 1 77 ? 1.535 0.609 6.884 1.00 92.69 77 ILE A C 1
ATOM 623 O O . ILE A 1 77 ? 0.650 0.535 7.726 1.00 92.69 77 ILE A O 1
ATOM 627 N N . GLU A 1 78 ? 2.822 0.448 7.196 1.00 92.62 78 GLU A N 1
ATOM 628 C CA . GLU A 1 78 ? 3.316 0.156 8.548 1.00 92.62 78 GLU A CA 1
ATOM 629 C C . GLU A 1 78 ? 2.941 1.256 9.549 1.00 92.62 78 GLU A C 1
ATOM 631 O O . GLU A 1 78 ? 2.457 0.966 10.645 1.00 92.62 78 GLU A O 1
ATOM 636 N N . LYS A 1 79 ? 3.108 2.530 9.170 1.00 91.94 79 LYS A N 1
ATOM 637 C CA . LYS A 1 79 ? 2.700 3.668 10.009 1.00 91.94 79 LYS A CA 1
ATOM 638 C C . LYS A 1 79 ? 1.193 3.681 10.251 1.00 91.94 79 LYS A C 1
ATOM 640 O O . LYS A 1 79 ? 0.756 3.851 11.389 1.00 91.94 79 LYS A O 1
ATOM 645 N N . ALA A 1 80 ? 0.403 3.478 9.200 1.00 90.50 80 ALA A N 1
ATOM 646 C CA . ALA A 1 80 ? -1.047 3.451 9.312 1.00 90.50 80 ALA A CA 1
ATOM 647 C C . ALA A 1 80 ? -1.534 2.236 10.123 1.00 90.50 80 ALA A C 1
ATOM 649 O O . ALA A 1 80 ? -2.453 2.363 10.933 1.00 90.50 80 ALA A O 1
ATOM 650 N N . ALA A 1 81 ? -0.887 1.077 9.977 1.00 91.31 81 ALA A N 1
ATOM 651 C CA . ALA A 1 81 ? -1.135 -0.120 10.776 1.00 91.31 81 ALA A CA 1
ATOM 652 C C . ALA A 1 81 ? -0.865 0.125 12.262 1.00 91.31 81 ALA A C 1
ATOM 654 O O . ALA A 1 81 ? -1.729 -0.158 13.090 1.00 91.31 81 ALA A O 1
ATOM 655 N N . ALA A 1 82 ? 0.276 0.733 12.597 1.00 90.88 82 ALA A N 1
ATOM 656 C CA . ALA A 1 82 ? 0.615 1.079 13.975 1.00 90.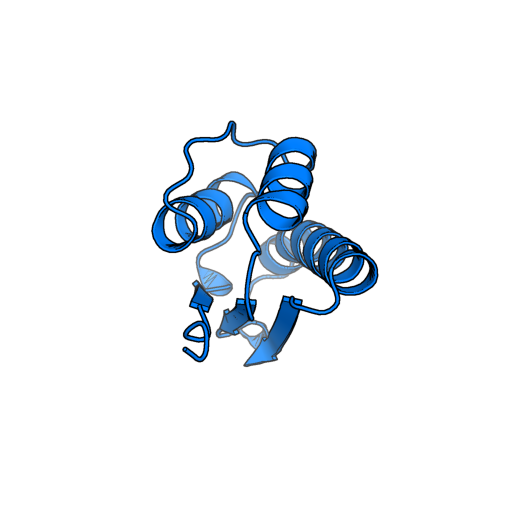88 82 ALA A CA 1
ATOM 657 C C . ALA A 1 82 ? -0.385 2.064 14.603 1.00 90.88 82 ALA A C 1
ATOM 659 O O . ALA A 1 82 ? -0.657 1.990 15.799 1.00 90.88 82 ALA A O 1
ATOM 660 N N . LYS A 1 83 ? -0.944 2.981 13.804 1.00 90.00 83 LYS A N 1
ATOM 661 C CA . LYS A 1 83 ? -1.905 3.985 14.275 1.00 90.00 83 LYS A CA 1
ATOM 662 C C . LYS A 1 83 ? -3.330 3.448 14.418 1.00 90.00 83 LYS A C 1
ATOM 664 O O . LYS A 1 83 ? -4.019 3.812 15.365 1.00 90.00 83 LYS A O 1
ATOM 669 N N . THR A 1 84 ? -3.788 2.637 13.466 1.00 88.94 84 THR A N 1
ATOM 670 C CA . THR A 1 84 ? -5.194 2.198 13.387 1.00 88.94 84 THR A CA 1
ATOM 671 C C . THR A 1 84 ? -5.440 0.829 14.017 1.00 88.94 84 THR A C 1
ATOM 673 O O . THR A 1 84 ? -6.564 0.547 14.419 1.00 88.94 84 THR A O 1
ATOM 676 N N . GLY A 1 85 ? -4.431 -0.049 14.056 1.00 88.25 85 GLY A N 1
ATOM 677 C CA . GLY A 1 85 ? -4.572 -1.453 14.460 1.00 88.25 85 GLY A CA 1
ATOM 678 C C . GLY A 1 85 ? -5.400 -2.325 13.504 1.00 88.25 85 GLY A C 1
ATOM 679 O O . GLY A 1 85 ? -5.523 -3.525 13.731 1.00 88.25 85 GLY A O 1
ATOM 680 N N . ASN A 1 86 ? -5.949 -1.747 12.431 1.00 89.88 86 ASN A N 1
ATOM 681 C CA . ASN A 1 86 ? -6.869 -2.414 11.505 1.00 89.88 86 ASN A CA 1
ATOM 682 C C . ASN A 1 86 ? -6.216 -2.772 10.166 1.00 89.88 86 ASN A C 1
ATOM 684 O O . ASN A 1 86 ? -6.857 -3.388 9.317 1.00 89.88 86 ASN A O 1
ATOM 688 N N . ILE A 1 87 ? -4.965 -2.368 9.952 1.00 92.31 87 ILE A N 1
ATOM 689 C CA . ILE A 1 87 ? -4.263 -2.541 8.681 1.00 92.31 87 ILE A CA 1
ATOM 690 C C . ILE A 1 87 ? -3.139 -3.550 8.862 1.00 92.31 87 ILE A C 1
ATOM 692 O O . ILE A 1 87 ? -2.407 -3.498 9.849 1.00 92.31 87 ILE A O 1
ATOM 696 N N . ARG A 1 88 ? -2.967 -4.437 7.884 1.00 91.88 88 ARG A N 1
ATOM 697 C CA . ARG A 1 88 ? -1.797 -5.312 7.774 1.00 91.88 88 ARG A CA 1
ATOM 698 C C . ARG A 1 88 ? -1.321 -5.408 6.330 1.00 91.88 88 ARG A C 1
ATOM 700 O O . ARG A 1 88 ? -2.119 -5.278 5.402 1.00 91.88 88 ARG A O 1
ATOM 707 N N . SER A 1 89 ? -0.029 -5.650 6.153 1.00 92.62 89 SER A N 1
ATOM 708 C CA . SER A 1 89 ? 0.570 -5.986 4.863 1.00 92.62 89 SER A CA 1
ATOM 709 C C . SER A 1 89 ? 0.817 -7.492 4.753 1.00 92.62 89 SER A C 1
ATOM 711 O O . SER A 1 89 ? 1.182 -8.144 5.730 1.00 92.62 89 SER A O 1
ATOM 713 N N . GLU A 1 90 ? 0.627 -8.039 3.557 1.00 94.75 90 GLU A N 1
ATOM 714 C CA . GLU A 1 90 ? 0.979 -9.415 3.191 1.00 94.75 90 GLU A CA 1
ATOM 715 C C . GLU A 1 90 ? 1.877 -9.365 1.948 1.00 94.75 90 GLU A C 1
ATOM 717 O O . GLU A 1 90 ? 1.674 -8.529 1.069 1.00 94.75 90 GLU A O 1
ATOM 722 N N . VAL A 1 91 ? 2.891 -10.227 1.880 1.00 92.69 91 VAL A N 1
ATOM 723 C CA . VAL A 1 91 ? 3.798 -10.337 0.728 1.00 92.69 91 VAL A CA 1
ATOM 724 C C . VAL A 1 91 ? 3.705 -11.763 0.204 1.00 92.69 91 VAL A C 1
ATOM 726 O O . VAL A 1 91 ? 3.846 -12.701 0.989 1.00 92.69 91 VAL A O 1
ATOM 729 N N . THR A 1 92 ? 3.455 -11.916 -1.096 1.00 89.94 92 THR A N 1
ATOM 730 C CA . THR A 1 92 ? 3.319 -13.218 -1.772 1.00 8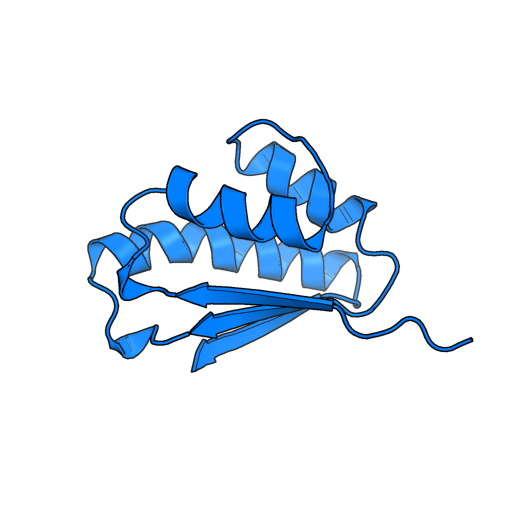9.94 92 THR A CA 1
ATOM 731 C C . THR A 1 92 ? 4.133 -13.254 -3.049 1.00 89.94 92 THR A C 1
ATOM 733 O O . THR A 1 92 ? 4.116 -12.225 -3.765 1.00 89.94 92 THR A O 1
#

Mean predicted aligned error: 4.06 Å

Foldseek 3Di:
DADDEFEQEDALQPAQALQRRVVSVCVGLVDDDDSDLVRSLVSLLPSPPAAYEYEHEPNVVHDPNSVVRVVSVVVSQVVSCVRRVRYDYHYD

Sequence (92 aa):
MSRAERRIVIHCPGVEKAADFFGYFRDVLHSTFDNNLEMLQRVIESDVEGPLVVELRDYHHASEESRLVLSSLTRIIEKAAAKTGNIRSEVT

Nearest PDB structures (foldseek):
  1b3s-assembly3_F  TM=8.538E-01  e=1.773E-05  Bacillus amyloliquefaciens
  2hxx-assembly2_B  TM=7.818E-01  e=7.130E-06  Bacillus amyloliquefaciens
  1x1w-assembly3_F  TM=8.546E-01  e=3.871E-05  Bacillus amyloliquefaciens
  1x1x-assembly3_F  TM=8.553E-01  e=6.514E-05  Bacillus amyloliquefaciens
  1bgs-assembly1_E  TM=8.548E-01  e=1.027E-04  Bacillus amyloliquefaciens

Secondary structure (DSSP, 8-state):
-PPPPEEEEEEGGG-SSHHHHHHHHHHHHT----S-HHHHHHHHHHH--S-EEEEEETGGGS-HHHHHHHHHHHHHHHHHHHHHSSEEEEE-

Organism: Turneriella parva (strain ATCC BAA-1111 / DSM 21527 / NCTC 11395 / H) (NCBI:txid869212)